Protein AF-A0A0D2V2N5-F1 (afdb_monomer_lite)

Secondary structure (DSSP, 8-state):
-EEES-HHHHHHHH-GGG--GGGHHHHHHHHHHHHHHS---EEE--GGGGHHHHHHHHTT--HHHHTTTTTSSSS---

Structure (mmCIF, N/CA/C/O backbone):
data_AF-A0A0D2V2N5-F1
#
_entry.id   AF-A0A0D2V2N5-F1
#
loop_
_atom_site.group_PDB
_atom_site.id
_atom_site.type_symbol
_atom_site.label_atom_id
_atom_site.label_alt_id
_atom_site.label_comp_id
_atom_site.label_asym_id
_atom_site.label_entity_id
_atom_site.label_seq_id
_atom_site.pdbx_PDB_ins_code
_atom_site.Cartn_x
_atom_site.Cartn_y
_atom_site.Cartn_z
_atom_site.occupancy
_atom_site.B_iso_or_equiv
_atom_site.auth_seq_id
_atom_site.auth_comp_id
_atom_site.auth_asym_id
_atom_site.auth_atom_id
_atom_site.pdbx_PDB_model_num
ATOM 1 N N . MET A 1 1 ? 1.268 -9.895 10.081 1.00 74.94 1 MET A N 1
ATOM 2 C CA . MET A 1 1 ? 2.374 -8.922 9.918 1.00 74.94 1 MET A CA 1
ATOM 3 C C . MET A 1 1 ? 2.581 -8.695 8.430 1.00 74.94 1 MET A C 1
ATOM 5 O O . MET A 1 1 ? 2.618 -9.678 7.702 1.00 74.94 1 MET A O 1
ATOM 9 N N . VAL A 1 2 ? 2.632 -7.438 7.982 1.00 81.81 2 VAL A N 1
ATOM 10 C CA . VAL A 1 2 ? 2.808 -7.075 6.565 1.00 81.81 2 VAL A CA 1
ATOM 11 C C . VAL A 1 2 ? 4.197 -6.487 6.371 1.00 81.81 2 VAL A C 1
ATOM 13 O O . VAL A 1 2 ? 4.485 -5.382 6.838 1.00 81.81 2 VAL A O 1
ATOM 16 N N . ASP A 1 3 ? 5.045 -7.234 5.672 1.00 86.25 3 ASP A N 1
ATOM 17 C CA . ASP A 1 3 ? 6.397 -6.824 5.310 1.00 86.25 3 ASP A CA 1
ATOM 18 C C . ASP A 1 3 ? 6.407 -6.167 3.924 1.00 86.25 3 ASP A C 1
ATOM 20 O O . ASP A 1 3 ? 5.794 -6.658 2.977 1.00 86.25 3 ASP A O 1
ATOM 24 N N . SER A 1 4 ? 7.100 -5.035 3.791 1.00 86.00 4 SER A N 1
ATOM 25 C CA . SER A 1 4 ? 7.261 -4.358 2.502 1.00 86.00 4 SER A CA 1
ATOM 26 C C . SER A 1 4 ? 8.617 -3.668 2.390 1.00 86.00 4 SER A C 1
ATOM 28 O O . SER A 1 4 ? 9.094 -3.038 3.335 1.00 86.00 4 SER A O 1
ATOM 30 N N . ASP A 1 5 ? 9.211 -3.720 1.200 1.00 87.56 5 ASP A N 1
ATOM 31 C CA . ASP A 1 5 ? 10.410 -2.957 0.847 1.00 87.56 5 ASP A CA 1
A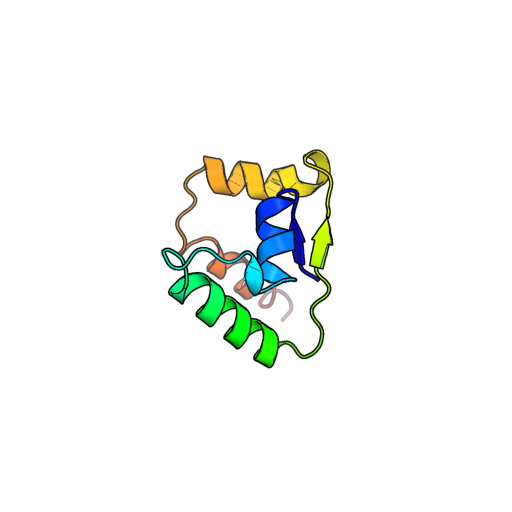TOM 32 C C . ASP A 1 5 ? 10.076 -1.539 0.337 1.00 87.56 5 ASP A C 1
ATOM 34 O O . ASP A 1 5 ? 10.955 -0.681 0.206 1.00 87.56 5 ASP A O 1
ATOM 38 N N . SER A 1 6 ? 8.790 -1.243 0.112 1.00 87.19 6 SER A N 1
ATOM 39 C CA . SER A 1 6 ? 8.315 0.066 -0.329 1.00 87.19 6 SER A CA 1
ATOM 40 C C . SER A 1 6 ? 8.004 0.976 0.854 1.00 87.19 6 SER A C 1
ATOM 42 O O . SER A 1 6 ? 6.922 0.942 1.448 1.00 87.19 6 SER A O 1
ATOM 44 N N . ILE A 1 7 ? 8.939 1.882 1.148 1.00 88.25 7 ILE A N 1
ATOM 45 C CA . ILE A 1 7 ? 8.743 2.906 2.182 1.00 88.25 7 ILE A CA 1
ATOM 46 C C . ILE A 1 7 ? 7.508 3.771 1.902 1.00 88.25 7 ILE A C 1
ATOM 48 O O . ILE A 1 7 ? 6.756 4.088 2.816 1.00 88.25 7 ILE A O 1
ATOM 52 N N . VAL A 1 8 ? 7.244 4.090 0.632 1.00 88.88 8 VAL A N 1
ATOM 53 C CA . VAL A 1 8 ? 6.093 4.910 0.235 1.00 88.88 8 VAL A CA 1
ATOM 54 C C . VAL A 1 8 ? 4.780 4.181 0.514 1.00 88.88 8 VAL A C 1
ATOM 56 O O . VAL A 1 8 ? 3.837 4.799 1.013 1.00 88.88 8 VAL A O 1
ATOM 59 N N . ALA A 1 9 ? 4.703 2.881 0.211 1.00 87.56 9 ALA A N 1
ATOM 60 C CA . ALA A 1 9 ? 3.512 2.086 0.494 1.00 87.56 9 ALA A CA 1
ATOM 61 C C . ALA A 1 9 ? 3.264 1.997 2.005 1.00 87.56 9 ALA A C 1
ATOM 63 O O . ALA A 1 9 ? 2.167 2.318 2.460 1.00 87.56 9 ALA A O 1
ATOM 64 N N . LEU A 1 10 ? 4.303 1.681 2.787 1.00 89.06 10 LEU A N 1
ATOM 65 C CA . LEU A 1 10 ? 4.229 1.617 4.249 1.00 89.06 10 LEU A CA 1
ATOM 66 C C . LEU A 1 10 ? 3.770 2.940 4.861 1.00 89.06 10 LEU A C 1
ATOM 68 O O . LEU A 1 10 ? 2.800 2.966 5.618 1.00 89.06 10 LEU A O 1
ATOM 72 N N . THR A 1 11 ? 4.406 4.055 4.492 1.00 90.19 11 THR A N 1
ATOM 73 C CA . THR A 1 11 ? 4.044 5.381 5.005 1.00 90.19 11 THR A CA 1
ATOM 74 C C . THR A 1 11 ? 2.582 5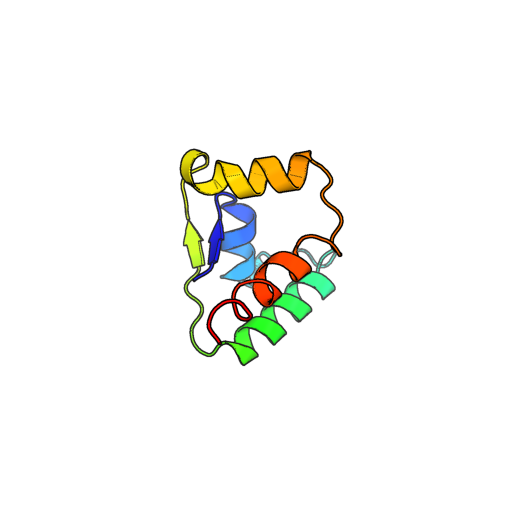.714 4.719 1.00 90.19 11 THR A C 1
ATOM 76 O O . THR A 1 11 ? 1.904 6.253 5.590 1.00 90.19 11 THR A O 1
ATOM 79 N N . ARG A 1 12 ? 2.059 5.364 3.539 1.00 91.38 12 ARG A N 1
ATOM 80 C CA . ARG A 1 12 ? 0.651 5.606 3.182 1.00 91.38 12 ARG A CA 1
ATOM 81 C C . ARG A 1 12 ? -0.317 4.663 3.895 1.00 91.38 12 ARG A C 1
ATOM 83 O O . ARG A 1 12 ? -1.426 5.074 4.233 1.00 91.38 12 ARG A O 1
ATOM 90 N N . CYS A 1 13 ? 0.085 3.420 4.150 1.00 87.94 13 CYS A N 1
ATOM 91 C CA . CYS A 1 13 ? -0.712 2.469 4.922 1.00 87.94 13 CYS A CA 1
ATOM 92 C C . CYS A 1 13 ? -0.820 2.879 6.396 1.00 87.94 13 CYS A C 1
ATOM 94 O O . CYS A 1 13 ? -1.900 2.731 6.972 1.00 87.94 13 CYS A O 1
ATOM 96 N N . ILE A 1 14 ? 0.256 3.427 6.970 1.00 87.75 14 ILE A N 1
ATOM 97 C CA . ILE A 1 14 ? 0.331 3.889 8.363 1.00 87.75 14 ILE A CA 1
ATOM 98 C C . ILE A 1 14 ? -0.328 5.265 8.531 1.00 87.75 14 ILE A C 1
ATOM 100 O O . ILE A 1 14 ? -1.110 5.469 9.455 1.00 87.75 14 ILE A O 1
ATOM 104 N N . ASN A 1 15 ? -0.051 6.217 7.636 1.00 89.50 15 ASN A N 1
ATOM 105 C CA . ASN A 1 15 ? -0.513 7.596 7.764 1.00 89.50 15 ASN A CA 1
ATOM 106 C C . ASN A 1 15 ? -1.460 7.990 6.624 1.00 89.50 15 ASN A C 1
ATOM 108 O O . ASN A 1 15 ? -1.051 8.210 5.478 1.00 89.50 15 ASN A O 1
ATOM 112 N N . LYS A 1 16 ? -2.740 8.160 6.977 1.00 89.62 16 LYS A N 1
ATOM 113 C CA . LYS A 1 16 ? -3.811 8.480 6.025 1.00 89.62 16 LYS A CA 1
ATOM 114 C C . LYS A 1 16 ? -3.608 9.817 5.299 1.00 89.62 16 LYS A C 1
ATOM 116 O O . LYS A 1 16 ? -4.062 9.944 4.167 1.00 89.62 16 LYS A O 1
ATOM 121 N N . LYS A 1 17 ? -2.880 10.780 5.885 1.00 92.19 17 LYS A N 1
ATOM 122 C CA . LYS A 1 17 ? -2.649 12.111 5.285 1.00 92.19 17 LYS A CA 1
ATOM 123 C C . LYS A 1 17 ? -1.838 12.062 3.986 1.00 92.19 17 LYS A C 1
ATOM 125 O O . LYS A 1 17 ? -1.985 12.943 3.150 1.00 92.19 17 LYS A O 1
ATOM 130 N N . PHE A 1 18 ? -1.001 11.040 3.798 1.00 91.25 18 PHE A N 1
ATOM 131 C CA . PHE A 1 18 ? -0.155 10.904 2.604 1.00 91.25 18 PHE A CA 1
ATOM 132 C C . PHE A 1 18 ? -0.799 10.079 1.481 1.00 91.25 18 PHE A C 1
ATOM 134 O O . PHE A 1 18 ? -0.154 9.813 0.459 1.00 91.25 18 PHE A O 1
ATOM 141 N N . ARG A 1 19 ? -2.048 9.632 1.661 1.00 93.44 19 ARG A N 1
ATOM 142 C CA . ARG A 1 19 ? -2.753 8.797 0.685 1.00 93.44 19 ARG A CA 1
ATOM 143 C C . ARG A 1 19 ? -3.253 9.666 -0.476 1.00 93.44 19 ARG A C 1
ATOM 145 O O . ARG A 1 19 ? -4.068 10.558 -0.261 1.00 93.44 19 ARG A O 1
ATOM 152 N N . PRO A 1 20 ? -2.795 9.426 -1.715 1.00 93.44 20 PRO A N 1
ATOM 153 C CA . PRO A 1 20 ? -3.304 10.154 -2.867 1.00 93.44 20 PRO A CA 1
ATOM 154 C C . PRO A 1 20 ? -4.743 9.725 -3.177 1.00 93.44 20 PRO A C 1
ATOM 156 O O . PRO A 1 20 ? -5.046 8.531 -3.215 1.00 93.44 20 PRO A O 1
ATOM 159 N N . TRP A 1 21 ? -5.604 10.698 -3.482 1.00 93.62 21 TRP A N 1
ATOM 160 C CA . TRP A 1 21 ? -7.025 10.453 -3.744 1.00 93.62 21 TRP A CA 1
ATOM 161 C C . TRP A 1 21 ? -7.270 9.473 -4.896 1.00 93.62 21 TRP A C 1
ATOM 163 O O . TRP A 1 21 ? -8.153 8.631 -4.808 1.00 93.62 21 TRP A O 1
ATOM 173 N N . LYS A 1 22 ? -6.430 9.486 -5.940 1.00 96.06 22 LYS A N 1
ATOM 174 C CA . LYS A 1 22 ? -6.547 8.559 -7.085 1.00 96.06 22 LYS A CA 1
ATOM 175 C C . LYS A 1 22 ? -6.553 7.067 -6.714 1.00 96.06 22 LYS A C 1
ATOM 177 O O . LYS A 1 22 ? -7.009 6.254 -7.508 1.00 96.06 22 LYS A O 1
ATOM 182 N N . TYR A 1 23 ? -6.058 6.704 -5.531 1.00 93.44 23 TYR A N 1
ATOM 183 C CA . TYR A 1 23 ? -6.007 5.321 -5.047 1.00 93.44 23 TYR A CA 1
ATOM 184 C C . TYR A 1 23 ? -6.913 5.088 -3.829 1.00 93.44 23 TYR A C 1
ATOM 186 O O . TYR A 1 23 ? -6.686 4.145 -3.072 1.00 93.44 23 TYR A O 1
ATOM 194 N N . TRP A 1 24 ? -7.926 5.936 -3.612 1.00 92.00 24 TRP A N 1
ATOM 195 C CA . TRP A 1 24 ? -8.801 5.869 -2.435 1.00 92.00 24 TRP A CA 1
ATOM 196 C C . TRP A 1 24 ? -9.427 4.478 -2.239 1.00 92.00 24 TRP A C 1
ATOM 198 O O . TRP A 1 24 ? -9.411 3.964 -1.125 1.00 92.00 24 TRP A O 1
ATOM 208 N N . HIS A 1 25 ? -9.891 3.839 -3.317 1.00 93.75 25 HIS A N 1
ATOM 209 C CA . HIS A 1 25 ? -10.556 2.531 -3.276 1.00 93.75 25 HIS A CA 1
ATOM 210 C C . HIS A 1 25 ? -9.622 1.413 -2.785 1.00 93.75 25 HIS A C 1
ATOM 212 O O . HIS A 1 25 ? -10.041 0.533 -2.035 1.00 93.75 25 HIS A O 1
ATOM 218 N N . ILE A 1 26 ? -8.332 1.486 -3.138 1.00 92.81 26 ILE A N 1
ATOM 219 C CA . ILE A 1 26 ? -7.305 0.548 -2.664 1.00 92.81 26 ILE A CA 1
ATOM 220 C C . ILE A 1 26 ? -7.125 0.706 -1.154 1.00 92.81 26 ILE A C 1
ATOM 222 O O . ILE A 1 26 ? -7.136 -0.274 -0.416 1.00 92.81 26 ILE A O 1
ATOM 226 N N . PHE A 1 27 ? -6.992 1.946 -0.678 1.00 92.56 27 PHE A N 1
ATOM 227 C CA . PHE A 1 27 ? -6.806 2.209 0.748 1.00 92.56 27 PHE A CA 1
ATOM 228 C C . PHE A 1 27 ? -8.053 1.921 1.586 1.00 92.56 27 PHE A C 1
ATOM 230 O O . PHE A 1 27 ? -7.902 1.530 2.739 1.00 92.56 27 PHE A O 1
ATOM 237 N N . ALA A 1 28 ? -9.252 2.085 1.024 1.00 91.88 28 ALA A N 1
ATOM 238 C CA . ALA A 1 28 ? -10.496 1.669 1.664 1.00 91.88 28 ALA A CA 1
ATOM 239 C C . ALA A 1 28 ? -10.519 0.147 1.868 1.00 91.88 28 ALA A C 1
ATOM 241 O O . ALA A 1 28 ? -10.710 -0.308 2.989 1.00 91.88 28 ALA A O 1
ATOM 242 N N . SER A 1 29 ? -10.182 -0.623 0.827 1.00 91.44 29 SER A N 1
ATOM 243 C CA . SER A 1 29 ? -10.103 -2.091 0.911 1.00 91.44 29 SER A CA 1
ATOM 244 C C . SER A 1 29 ? -9.062 -2.552 1.942 1.00 91.44 29 SER A C 1
ATOM 246 O O . SER A 1 29 ? -9.300 -3.477 2.711 1.00 91.44 29 SER A O 1
ATOM 248 N N . ILE A 1 30 ? -7.901 -1.887 1.997 1.00 89.25 30 ILE A N 1
ATOM 249 C CA . ILE A 1 30 ? -6.872 -2.170 3.009 1.00 89.25 30 ILE A CA 1
ATOM 250 C C . ILE A 1 30 ? -7.393 -1.870 4.421 1.00 89.25 30 ILE A C 1
ATOM 252 O O . ILE A 1 30 ? -7.141 -2.648 5.335 1.00 89.25 30 ILE A O 1
ATOM 256 N N . ASP A 1 31 ? -8.096 -0.752 4.618 1.00 89.00 31 ASP A N 1
ATOM 257 C CA . ASP A 1 31 ? -8.655 -0.386 5.924 1.00 89.00 31 ASP A CA 1
ATOM 258 C C . ASP A 1 31 ? -9.760 -1.373 6.372 1.00 89.00 31 ASP A C 1
ATOM 260 O O . ASP A 1 31 ? -9.834 -1.691 7.558 1.00 89.00 31 ASP A O 1
ATOM 264 N N . GLU A 1 32 ? -10.560 -1.919 5.450 1.00 90.12 32 GLU A N 1
ATOM 265 C CA . GLU A 1 32 ? -11.531 -2.988 5.744 1.00 90.12 32 GLU A CA 1
ATOM 266 C C . GLU A 1 32 ? -10.841 -4.288 6.175 1.00 90.12 32 GLU A C 1
ATOM 268 O O . GLU A 1 32 ? -11.174 -4.863 7.213 1.00 90.12 32 GLU A O 1
ATOM 273 N N . ILE A 1 33 ? -9.825 -4.725 5.424 1.00 86.25 33 ILE A N 1
ATOM 274 C CA . ILE A 1 33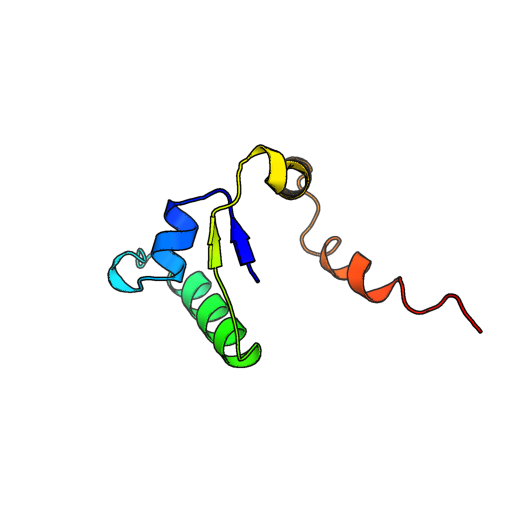 ? -9.038 -5.920 5.763 1.00 86.25 33 ILE A CA 1
ATOM 275 C C . ILE A 1 33 ? -8.365 -5.739 7.128 1.00 86.25 33 ILE A C 1
ATOM 277 O O . ILE A 1 33 ? -8.425 -6.633 7.971 1.00 86.25 33 ILE A O 1
ATOM 281 N N . LYS A 1 34 ? -7.802 -4.559 7.399 1.00 83.88 34 LYS A N 1
ATOM 282 C CA . LYS A 1 34 ? -7.222 -4.208 8.704 1.00 83.88 34 LYS A CA 1
ATOM 283 C C . LYS A 1 34 ? -8.189 -4.412 9.854 1.00 83.88 34 LYS A C 1
ATOM 285 O O . LYS A 1 34 ? -7.816 -4.994 10.869 1.00 83.88 34 LYS A O 1
ATOM 290 N N . MET A 1 35 ? -9.419 -3.930 9.694 1.00 83.56 35 MET A N 1
ATOM 291 C CA . MET A 1 35 ? -10.450 -4.093 10.713 1.00 83.56 35 MET A CA 1
ATOM 292 C C . MET A 1 35 ? -10.764 -5.567 10.981 1.00 83.56 35 MET A C 1
ATOM 294 O O . MET A 1 35 ? -11.085 -5.909 12.114 1.00 83.56 35 MET A O 1
ATOM 298 N N . SER A 1 36 ? -10.627 -6.440 9.978 1.00 83.50 36 SER A N 1
ATOM 299 C CA . SER A 1 36 ? -10.883 -7.876 10.132 1.00 83.50 36 SER A CA 1
ATOM 300 C C . SER A 1 36 ? -9.762 -8.660 10.833 1.00 83.50 36 SER A C 1
ATOM 302 O O . SER A 1 36 ? -10.032 -9.728 11.374 1.00 83.50 36 SER A O 1
ATOM 304 N N . ILE A 1 37 ? -8.521 -8.151 10.858 1.00 79.00 37 ILE A N 1
ATOM 305 C CA . ILE A 1 37 ? -7.340 -8.912 11.323 1.00 79.00 37 ILE A CA 1
ATOM 306 C C . ILE A 1 37 ? -6.939 -8.577 12.778 1.00 79.00 37 ILE A C 1
ATOM 308 O O . ILE A 1 37 ? -6.123 -9.286 13.357 1.00 79.00 37 ILE A O 1
ATOM 312 N N . HIS A 1 38 ? -7.563 -7.580 13.420 1.00 67.19 38 HIS A N 1
ATOM 313 C CA . HIS A 1 38 ? -7.374 -7.149 14.826 1.00 67.19 38 HIS A CA 1
ATOM 314 C C . HIS A 1 38 ? -5.947 -6.713 15.254 1.00 67.19 38 HIS A C 1
ATOM 316 O O . HIS A 1 38 ? -5.836 -5.761 16.024 1.00 67.19 38 HIS A O 1
ATOM 322 N N . GLU A 1 39 ? -4.865 -7.294 14.726 1.00 62.78 39 GLU A N 1
ATOM 323 C CA . GLU A 1 39 ? -3.475 -6.861 14.924 1.00 62.78 39 GLU A CA 1
ATOM 324 C C . GLU A 1 39 ? -2.690 -6.893 13.606 1.00 62.78 39 GLU A C 1
ATOM 326 O O . GLU A 1 39 ? -2.288 -7.946 13.107 1.00 62.78 39 GLU A O 1
ATOM 331 N N . GLU A 1 40 ? -2.408 -5.714 13.046 1.00 65.81 40 GLU A N 1
ATOM 332 C CA . GLU A 1 40 ? -1.552 -5.602 11.867 1.00 65.81 40 GLU A CA 1
ATOM 333 C C . GLU A 1 40 ? -0.335 -4.713 12.142 1.00 65.81 40 GLU A C 1
ATOM 335 O O . GLU A 1 40 ? -0.416 -3.486 12.203 1.00 65.81 40 GLU A O 1
ATOM 340 N N . LEU A 1 41 ? 0.827 -5.356 12.282 1.00 72.69 41 LEU A N 1
ATOM 341 C CA . LEU A 1 41 ? 2.124 -4.685 12.292 1.00 72.69 41 LEU A CA 1
ATOM 342 C C . LEU A 1 41 ? 2.642 -4.563 10.856 1.00 72.69 41 LEU A C 1
ATOM 344 O O . LEU A 1 41 ? 2.828 -5.570 10.167 1.00 72.69 41 LEU A O 1
ATOM 348 N N . PHE A 1 42 ? 2.878 -3.325 10.422 1.00 80.00 42 PHE A N 1
ATOM 349 C CA . PHE A 1 42 ? 3.595 -3.005 9.190 1.00 80.00 42 PHE A CA 1
ATOM 350 C C . PHE A 1 42 ? 5.083 -2.917 9.486 1.00 80.00 42 PHE A C 1
ATOM 352 O O . PHE A 1 42 ? 5.496 -2.148 10.357 1.00 80.00 42 PHE A O 1
ATOM 359 N N . ARG A 1 43 ? 5.896 -3.652 8.734 1.00 83.31 43 ARG A N 1
ATOM 360 C CA . ARG A 1 43 ? 7.344 -3.658 8.910 1.00 83.31 43 ARG A CA 1
ATOM 361 C C . ARG A 1 43 ? 8.044 -3.383 7.585 1.00 83.31 43 ARG A C 1
ATOM 363 O O . ARG A 1 43 ? 7.660 -3.874 6.527 1.00 83.31 43 ARG A O 1
ATOM 370 N N . LYS A 1 44 ? 9.090 -2.557 7.656 1.00 83.00 44 LYS A N 1
ATOM 371 C CA . LYS A 1 44 ? 10.006 -2.356 6.536 1.00 83.00 44 LYS A CA 1
ATOM 372 C C . LYS A 1 44 ? 10.944 -3.553 6.451 1.00 83.00 44 LYS A C 1
ATOM 374 O O . LYS A 1 44 ? 11.672 -3.824 7.406 1.00 83.00 44 LYS A O 1
ATOM 379 N N . SER A 1 45 ? 10.940 -4.223 5.310 1.00 81.75 45 SER A N 1
ATOM 380 C CA . SER A 1 45 ? 11.839 -5.326 4.996 1.00 81.75 45 SER A CA 1
ATOM 381 C C . SER A 1 45 ? 12.891 -4.881 3.973 1.00 81.75 45 SER A C 1
ATOM 383 O O . SER A 1 45 ? 12.731 -3.876 3.273 1.00 81.75 45 SER A O 1
ATOM 385 N N . GLY A 1 46 ? 14.032 -5.572 3.945 1.00 77.19 46 GLY A N 1
ATOM 386 C CA . GLY A 1 46 ? 15.044 -5.358 2.911 1.00 7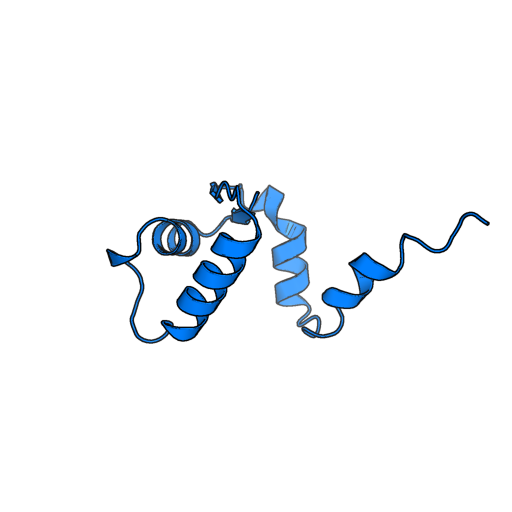7.19 46 GLY A CA 1
ATOM 387 C C . GLY A 1 46 ? 14.561 -5.921 1.576 1.00 77.19 46 GLY A C 1
ATOM 388 O O . GLY A 1 46 ? 13.789 -6.881 1.553 1.00 77.19 46 GLY A O 1
ATOM 389 N N . ARG A 1 47 ? 15.037 -5.375 0.453 1.00 70.62 47 ARG A N 1
ATOM 390 C CA . ARG A 1 47 ? 14.661 -5.885 -0.876 1.00 70.62 47 ARG A CA 1
ATOM 391 C C . ARG A 1 47 ? 15.023 -7.367 -1.039 1.00 70.62 47 ARG A C 1
ATOM 393 O O . ARG A 1 47 ? 14.224 -8.130 -1.568 1.00 70.62 47 ARG A O 1
ATOM 400 N N . ASP A 1 48 ? 16.155 -7.782 -0.476 1.00 71.56 48 ASP A N 1
ATOM 401 C CA . ASP A 1 48 ? 16.632 -9.171 -0.531 1.00 71.56 48 ASP A CA 1
ATOM 402 C C . ASP A 1 48 ? 15.695 -10.142 0.203 1.00 71.56 48 ASP A C 1
ATOM 404 O O . ASP A 1 48 ? 15.539 -11.292 -0.196 1.00 71.56 48 ASP A O 1
ATOM 408 N N . THR A 1 49 ? 14.989 -9.661 1.232 1.00 73.75 49 THR A N 1
ATOM 409 C CA . THR A 1 49 ? 13.972 -10.443 1.955 1.00 73.75 49 THR A CA 1
ATOM 410 C C . THR A 1 49 ? 12.609 -10.461 1.256 1.00 73.75 49 THR A C 1
ATOM 412 O O . THR A 1 49 ? 11.744 -11.241 1.639 1.00 73.75 49 THR A O 1
ATOM 415 N N . ASN A 1 50 ? 12.419 -9.639 0.214 1.00 79.25 50 ASN A N 1
ATOM 416 C CA . ASN A 1 50 ? 11.183 -9.531 -0.568 1.00 79.25 50 ASN A CA 1
ATOM 417 C C . ASN A 1 50 ? 11.312 -10.127 -1.989 1.00 79.25 50 ASN A C 1
ATOM 419 O O . ASN A 1 50 ? 10.464 -9.892 -2.851 1.00 79.25 50 ASN A O 1
ATOM 423 N N . GLY A 1 51 ? 12.370 -10.906 -2.254 1.00 81.56 51 GLY A N 1
ATOM 424 C CA . GLY A 1 51 ? 12.687 -11.421 -3.593 1.00 81.56 51 GLY A CA 1
ATOM 425 C C . GLY A 1 51 ? 11.612 -12.334 -4.197 1.00 81.56 51 GLY A C 1
ATOM 426 O O . GLY A 1 51 ? 11.401 -12.314 -5.410 1.00 81.56 51 GLY A O 1
ATOM 427 N N . MET A 1 52 ? 10.878 -13.088 -3.368 1.00 83.25 52 MET A N 1
ATOM 428 C CA . MET A 1 52 ? 9.749 -13.901 -3.837 1.00 83.25 52 MET A CA 1
ATOM 429 C C . MET A 1 52 ? 8.594 -13.025 -4.334 1.00 83.25 52 MET A C 1
ATOM 431 O O . MET A 1 52 ? 8.044 -13.298 -5.397 1.00 83.25 52 MET A O 1
ATOM 435 N N . ALA A 1 53 ? 8.256 -11.950 -3.615 1.00 82.38 53 ALA A N 1
ATOM 436 C CA . ALA A 1 53 ? 7.206 -11.028 -4.039 1.00 82.38 53 ALA A CA 1
ATOM 437 C C . ALA A 1 53 ? 7.587 -10.290 -5.334 1.00 82.38 53 ALA A C 1
ATOM 439 O O . ALA A 1 53 ? 6.743 -10.153 -6.217 1.00 82.38 53 ALA A O 1
ATOM 440 N N . ASP A 1 54 ? 8.853 -9.878 -5.485 1.00 84.12 54 ASP A N 1
ATOM 441 C CA . ASP A 1 54 ? 9.359 -9.284 -6.735 1.00 84.12 54 ASP A CA 1
ATOM 442 C C . ASP A 1 54 ? 9.277 -10.282 -7.899 1.00 84.12 54 ASP A C 1
ATOM 444 O O . ASP A 1 54 ? 8.762 -9.957 -8.967 1.00 84.12 54 ASP A O 1
ATOM 448 N N . SER A 1 55 ? 9.707 -11.528 -7.679 1.00 83.81 55 SER A N 1
ATOM 449 C CA . SER A 1 55 ? 9.655 -12.585 -8.699 1.00 83.81 55 SER A CA 1
ATOM 450 C C . SER A 1 55 ? 8.222 -12.887 -9.140 1.00 83.81 55 SER A C 1
ATOM 452 O O . SER A 1 55 ? 7.962 -13.024 -10.333 1.00 83.81 55 SER A O 1
ATOM 454 N N . LEU A 1 56 ? 7.284 -12.945 -8.190 1.00 83.00 56 LEU A N 1
ATOM 455 C CA . LEU A 1 56 ? 5.860 -13.158 -8.455 1.00 83.00 56 LEU A CA 1
ATOM 456 C C . LEU A 1 56 ? 5.209 -11.979 -9.189 1.00 83.00 56 LEU A C 1
ATOM 458 O O . LEU A 1 56 ? 4.356 -12.187 -10.047 1.00 83.00 56 LEU A O 1
ATOM 462 N N . ALA A 1 57 ? 5.605 -10.747 -8.865 1.00 81.69 57 ALA A N 1
ATOM 463 C CA . ALA A 1 57 ? 5.126 -9.563 -9.569 1.00 81.69 57 ALA A CA 1
ATOM 464 C C . ALA A 1 57 ? 5.649 -9.516 -11.014 1.00 81.6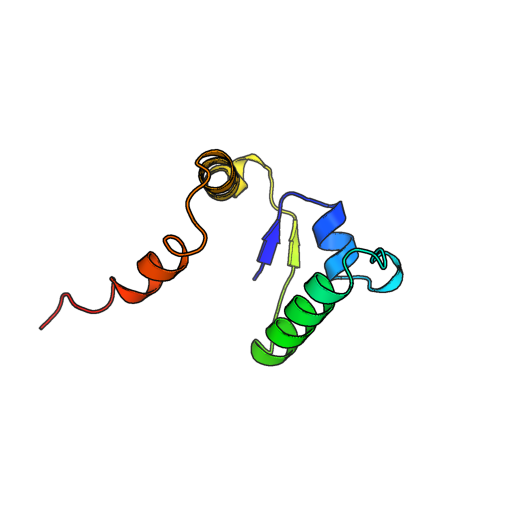9 57 ALA A C 1
ATOM 466 O O . ALA A 1 57 ? 4.905 -9.165 -11.927 1.00 81.69 57 ALA A O 1
ATOM 467 N N . ARG A 1 58 ? 6.915 -9.898 -11.230 1.00 81.62 58 ARG A N 1
ATOM 468 C CA . ARG A 1 58 ? 7.544 -9.943 -12.560 1.00 81.62 58 ARG A CA 1
ATOM 469 C C . ARG A 1 58 ? 7.046 -11.077 -13.440 1.00 81.62 58 ARG A C 1
ATOM 471 O O . ARG A 1 58 ? 7.062 -10.927 -14.655 1.00 81.62 58 ARG A O 1
ATOM 478 N N . SER A 1 59 ? 6.636 -12.200 -12.858 1.00 78.62 59 SER A N 1
ATOM 479 C CA . SER A 1 59 ? 6.128 -13.341 -13.623 1.00 78.62 59 SER A CA 1
ATOM 480 C C . SER A 1 59 ? 4.703 -13.142 -14.145 1.00 78.62 59 SER A C 1
ATOM 482 O O . SER A 1 59 ? 4.147 -14.072 -14.720 1.00 78.62 59 SER A O 1
ATOM 484 N N . GLU A 1 60 ? 4.105 -11.960 -13.926 1.00 65.94 60 GLU A N 1
ATOM 485 C CA . GLU A 1 60 ? 2.699 -11.654 -14.227 1.00 65.94 60 GLU A CA 1
ATOM 486 C C . GLU A 1 60 ? 1.739 -12.730 -13.692 1.00 65.94 60 GLU A C 1
ATOM 488 O O . GLU A 1 60 ? 0.663 -12.955 -14.248 1.00 65.94 60 GLU A O 1
ATOM 493 N N . CYS A 1 61 ? 2.132 -13.421 -12.611 1.00 59.12 61 CYS A N 1
ATOM 494 C CA . CYS A 1 61 ? 1.374 -14.535 -12.067 1.00 59.12 61 CYS A CA 1
ATOM 495 C C . CYS A 1 61 ? -0.045 -14.056 -11.755 1.00 59.12 61 CYS A C 1
ATOM 497 O O . CYS A 1 61 ? -0.255 -13.150 -10.940 1.00 59.12 61 CYS A O 1
ATOM 499 N N . PHE A 1 62 ? -1.016 -14.624 -12.476 1.00 59.06 62 PHE A N 1
ATOM 500 C CA . PHE A 1 62 ? -2.395 -14.167 -12.449 1.00 59.06 62 PHE A CA 1
ATOM 501 C C . PHE A 1 62 ? -2.914 -14.138 -11.013 1.00 59.06 62 PHE A C 1
ATOM 503 O O . PHE A 1 62 ? -2.714 -15.066 -10.228 1.00 59.06 62 PHE A O 1
ATOM 510 N N . ARG A 1 63 ? -3.668 -13.083 -10.699 1.00 55.12 63 ARG A N 1
ATOM 511 C CA . ARG A 1 63 ? -4.335 -12.868 -9.407 1.00 55.12 63 ARG A CA 1
ATOM 512 C C . ARG A 1 63 ? -5.110 -14.104 -8.919 1.00 55.12 63 ARG A C 1
ATOM 514 O O . ARG A 1 63 ? -5.220 -14.308 -7.719 1.00 55.12 63 ARG A O 1
ATOM 521 N N . SER A 1 64 ? -5.614 -14.935 -9.836 1.00 56.53 64 SER A N 1
ATOM 522 C CA . SER A 1 64 ? -6.315 -16.195 -9.556 1.00 56.53 64 SER A CA 1
ATOM 523 C C . SER A 1 64 ? -5.410 -17.336 -9.070 1.00 56.53 64 SER A C 1
ATOM 525 O O . SER A 1 64 ? -5.878 -18.198 -8.332 1.00 56.53 64 SER A O 1
ATOM 527 N N . GLN A 1 65 ? -4.127 -17.349 -9.436 1.00 57.25 65 GLN A N 1
ATOM 528 C CA . GLN A 1 65 ? -3.179 -18.404 -9.058 1.00 57.25 65 GLN A CA 1
ATOM 529 C C . GLN A 1 65 ? -2.578 -18.175 -7.664 1.00 57.25 65 GLN A C 1
ATOM 531 O O . GLN A 1 65 ? -2.311 -19.140 -6.949 1.00 57.25 65 GLN A O 1
ATOM 536 N N . MET A 1 66 ? -2.442 -16.917 -7.221 1.00 56.06 66 MET A N 1
ATOM 537 C CA . MET A 1 66 ? -1.922 -16.602 -5.880 1.00 56.06 66 MET A CA 1
ATOM 538 C C . MET A 1 66 ? -2.828 -17.092 -4.737 1.00 56.06 66 MET A C 1
ATOM 540 O O . MET A 1 66 ? -2.323 -17.439 -3.673 1.00 56.06 66 MET A O 1
ATOM 544 N N . PHE A 1 67 ? -4.149 -17.176 -4.943 1.00 53.72 67 PHE A N 1
ATOM 545 C CA . PHE A 1 67 ? -5.084 -17.649 -3.910 1.00 53.72 67 PHE A CA 1
ATOM 546 C C . PHE A 1 67 ? -5.192 -19.181 -3.812 1.00 53.72 67 PHE A C 1
ATOM 548 O O . PHE A 1 67 ? -5.705 -19.686 -2.818 1.00 53.72 67 PHE A O 1
ATOM 555 N N . PHE A 1 68 ? -4.683 -19.942 -4.789 1.00 43.91 68 PHE A N 1
ATOM 556 C CA . PHE A 1 68 ? -4.826 -21.406 -4.801 1.00 43.91 68 PHE A CA 1
ATOM 557 C C . PHE A 1 68 ? -3.809 -22.140 -3.910 1.00 43.91 68 PHE A C 1
ATOM 559 O O . PHE A 1 68 ? -4.053 -23.262 -3.457 1.00 43.91 68 PHE A O 1
ATOM 566 N N . VAL A 1 69 ? -2.674 -21.503 -3.611 1.00 42.97 69 VAL A N 1
ATOM 567 C CA . VAL A 1 69 ? -1.573 -22.149 -2.878 1.00 42.97 69 VAL A CA 1
ATOM 568 C C . VAL A 1 69 ? -1.864 -22.266 -1.375 1.00 42.97 69 VAL A C 1
ATOM 570 O O . VAL A 1 69 ? -1.325 -23.151 -0.720 1.00 42.97 69 VAL A O 1
ATOM 573 N N . CYS A 1 70 ? -2.779 -21.464 -0.818 1.00 38.00 70 CYS A N 1
ATOM 574 C CA . CYS A 1 70 ? -3.115 -21.5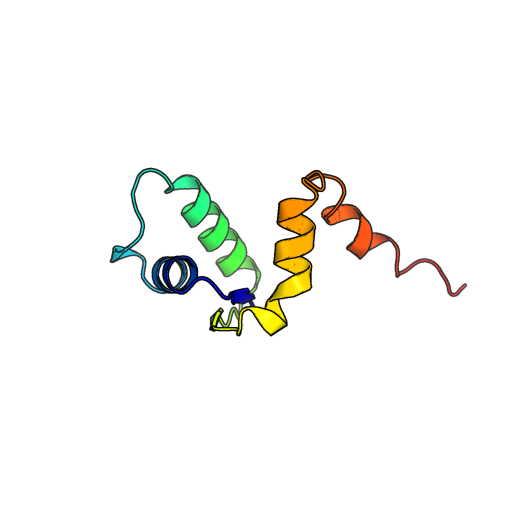50 0.610 1.00 38.00 70 CYS A CA 1
ATOM 575 C C . CYS A 1 70 ? -4.166 -22.631 0.939 1.00 38.00 70 CYS A C 1
ATOM 577 O O . CYS A 1 70 ? -4.249 -23.074 2.080 1.00 38.00 70 CYS A O 1
ATOM 579 N N . CYS A 1 71 ? -4.930 -23.119 -0.046 1.00 39.44 71 CYS A N 1
ATOM 580 C CA . CYS A 1 71 ? -5.942 -24.164 0.177 1.00 39.44 71 CYS A CA 1
ATOM 581 C C . CYS A 1 71 ? -5.459 -25.588 -0.141 1.00 39.44 71 CYS A C 1
ATOM 583 O O . CYS A 1 71 ? -6.164 -26.544 0.166 1.00 39.44 71 CYS A O 1
ATOM 585 N N . SER A 1 72 ? -4.269 -25.754 -0.726 1.00 41.56 72 SER A N 1
ATOM 586 C CA . SER A 1 72 ? -3.808 -27.068 -1.204 1.00 41.56 72 SER A CA 1
ATOM 587 C C . SER A 1 72 ? -2.935 -27.838 -0.200 1.00 41.56 72 SER A C 1
ATOM 589 O O . SER A 1 72 ? -2.657 -29.012 -0.418 1.00 41.56 72 SER A O 1
ATOM 591 N N . CYS A 1 73 ? -2.536 -27.231 0.925 1.00 41.28 73 CYS A N 1
ATOM 592 C CA . CYS A 1 73 ? -1.661 -27.882 1.914 1.00 41.28 73 CYS A CA 1
ATOM 593 C C . CYS A 1 73 ? -2.393 -28.623 3.053 1.00 41.28 73 CYS A C 1
ATOM 595 O O . CYS A 1 73 ? -1.723 -29.126 3.948 1.00 41.28 73 CYS A O 1
ATOM 597 N N . ASN A 1 74 ? -3.730 -28.726 3.040 1.00 42.12 74 ASN A N 1
ATOM 598 C CA . ASN A 1 74 ? -4.495 -29.359 4.132 1.00 42.12 74 ASN A CA 1
ATOM 599 C C . ASN A 1 74 ? -5.131 -30.724 3.808 1.00 42.12 74 ASN A C 1
ATOM 601 O O . ASN A 1 74 ? -5.829 -31.262 4.658 1.00 42.12 74 ASN A O 1
ATOM 605 N N . ASN A 1 75 ? -4.878 -31.321 2.636 1.00 44.25 75 ASN A N 1
ATOM 606 C CA . ASN A 1 75 ? -5.493 -32.605 2.249 1.00 44.25 75 ASN A CA 1
ATOM 607 C C . ASN A 1 75 ? -4.488 -33.732 1.951 1.00 44.25 75 ASN A C 1
ATOM 609 O O . ASN A 1 75 ? -4.731 -34.573 1.092 1.00 44.25 75 ASN A O 1
ATOM 613 N N . HIS A 1 76 ? -3.379 -33.797 2.687 1.00 44.22 76 HIS A N 1
ATOM 614 C CA . HIS A 1 76 ? -2.581 -35.023 2.772 1.00 44.22 76 HIS A CA 1
ATOM 615 C C . HIS A 1 76 ? -2.218 -35.314 4.226 1.00 44.22 76 HIS A C 1
ATOM 617 O O . HIS A 1 76 ? -1.152 -34.931 4.693 1.00 44.22 76 HIS A O 1
ATOM 623 N N . ASN A 1 77 ? -3.171 -35.925 4.936 1.00 40.38 77 ASN A N 1
ATOM 624 C CA . ASN A 1 77 ? -2.964 -36.926 5.989 1.00 40.38 77 ASN A CA 1
ATOM 625 C C . ASN A 1 77 ? -4.340 -37.419 6.477 1.00 40.38 77 ASN A C 1
ATOM 627 O O . ASN A 1 77 ? -4.819 -37.021 7.538 1.00 40.38 77 ASN A O 1
ATOM 631 N N . GLN A 1 78 ? -4.977 -38.268 5.669 1.00 38.50 78 GLN A N 1
ATOM 632 C CA . GLN A 1 78 ? -5.890 -39.316 6.129 1.00 38.50 78 GLN A CA 1
ATOM 633 C C . GLN A 1 78 ? -5.544 -40.597 5.381 1.00 38.50 78 GLN A C 1
ATOM 635 O O . GLN A 1 78 ? -5.252 -40.485 4.167 1.00 38.50 78 GLN A O 1
#

Organism: Gossypium raimondii (NCBI:txid29730)

Sequence (78 aa):
MVDSDSIVALTRCINKKFRPWKYWHIFASIDEIKMSIHEELFRKSGRDTNGMADSLARSECFRSQMFFVCCSCNNHNQ

pLDDT: mean 75.83, std 17.39, range [38.0, 96.06]

Radius of gyration: 15.33 Å; chains: 1; bounding box: 28×51×29 Å

Foldseek 3Di:
DAEDQDPLVLCCLVDVVSDDPVCVVVSVVSVVVVVVPVDDDYDYDHVVVCVVVVVCVVVPPDPVNVVPVVPPPPPPDD